Protein AF-A0A2D5XTD8-F1 (afdb_monomer_lite)

Sequence (69 aa):
AEPRASGVGVVASAAGGASPYPMLPWMGTLHGALGAEIADFLQGNESAEQTLADVEAAYTAAAKEKGFL

pLDDT: mean 95.5, std 3.69, range [75.0, 98.56]

Radius of gyration: 16.89 Å; chains: 1; bounding box: 38×36×34 Å

Secondary structure (DSSP, 8-state):
-PPPGGGHHHHHHHHTTPPPPP--TTHHHHHHHHHHHHHHHHHTSS-HHHHHHHHHHHHHHHHHHTT--

Structure (mmCIF, N/CA/C/O backbone):
data_AF-A0A2D5XTD8-F1
#
_entry.id   AF-A0A2D5XTD8-F1
#
loop_
_atom_site.group_PDB
_atom_site.id
_atom_site.type_symbol
_atom_site.label_atom_id
_atom_site.label_alt_id
_atom_site.label_comp_id
_atom_site.label_asym_id
_atom_site.label_entity_id
_atom_site.label_seq_id
_atom_site.pdbx_PDB_ins_code
_atom_site.Cartn_x
_atom_site.Cartn_y
_atom_site.Cartn_z
_atom_site.occupancy
_atom_site.B_iso_or_equiv
_atom_site.auth_seq_id
_atom_site.auth_comp_id
_atom_site.auth_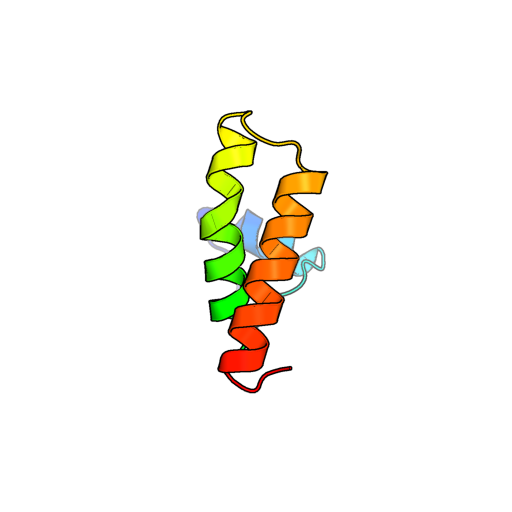asym_id
_atom_site.auth_atom_id
_atom_site.pdbx_PDB_model_num
ATOM 1 N N . ALA A 1 1 ? 25.551 5.816 -20.786 1.00 75.00 1 ALA A N 1
ATOM 2 C CA . ALA A 1 1 ? 24.590 6.676 -21.503 1.00 75.00 1 ALA A CA 1
ATOM 3 C C . ALA A 1 1 ? 24.201 7.811 -20.570 1.00 75.00 1 ALA A C 1
ATOM 5 O O . ALA A 1 1 ? 23.947 7.523 -19.406 1.00 75.00 1 ALA A O 1
ATOM 6 N N . GLU A 1 2 ? 24.205 9.061 -21.029 1.00 85.12 2 GLU A N 1
ATOM 7 C CA . GLU A 1 2 ? 23.715 10.180 -20.213 1.00 85.12 2 GLU A CA 1
ATOM 8 C C . GLU A 1 2 ? 22.176 10.198 -20.173 1.00 85.12 2 GLU A C 1
ATOM 10 O O . GLU A 1 2 ? 21.538 9.901 -21.192 1.00 85.12 2 GLU A O 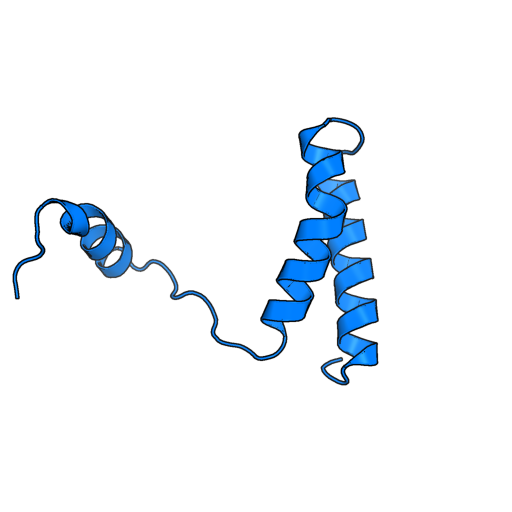1
ATOM 15 N N . PRO A 1 3 ? 21.554 10.527 -19.025 1.00 86.12 3 PRO A N 1
ATOM 16 C CA . PRO A 1 3 ? 20.108 10.691 -18.941 1.00 86.12 3 PRO A CA 1
ATOM 17 C C . PRO A 1 3 ? 19.648 11.899 -19.762 1.00 86.12 3 PRO A C 1
ATOM 19 O O . PRO A 1 3 ? 20.295 12.943 -19.777 1.00 86.12 3 PRO A O 1
ATOM 22 N N . ARG A 1 4 ? 18.466 11.801 -20.382 1.00 93.25 4 ARG A N 1
ATOM 23 C CA . ARG A 1 4 ? 17.762 12.997 -20.877 1.00 93.25 4 ARG A CA 1
ATOM 24 C C . ARG A 1 4 ? 17.361 13.874 -19.690 1.00 93.25 4 ARG A C 1
ATOM 26 O O . ARG A 1 4 ? 17.121 13.342 -18.609 1.00 93.25 4 ARG A O 1
ATOM 33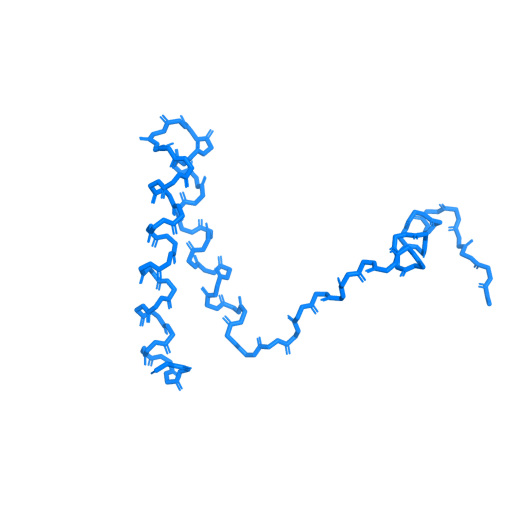 N N . ALA A 1 5 ? 17.196 15.181 -19.902 1.00 92.38 5 ALA A N 1
ATOM 34 C CA . ALA A 1 5 ? 16.841 16.135 -18.842 1.00 92.38 5 ALA A CA 1
ATOM 35 C C . ALA A 1 5 ? 15.633 15.691 -17.987 1.00 92.38 5 ALA A C 1
ATOM 37 O O . ALA A 1 5 ? 15.683 15.774 -16.764 1.00 92.38 5 ALA A O 1
ATOM 38 N N . SER A 1 6 ? 14.588 15.125 -18.605 1.00 93.38 6 SER A N 1
ATOM 39 C CA . SER A 1 6 ? 13.405 14.605 -17.899 1.00 93.38 6 SER A CA 1
ATOM 40 C C . SER A 1 6 ? 13.670 13.367 -17.026 1.00 93.38 6 SER A C 1
ATOM 42 O O . SER A 1 6 ? 12.865 13.050 -16.158 1.00 93.38 6 SER A O 1
ATOM 44 N N . GLY A 1 7 ? 14.776 12.654 -17.251 1.00 93.81 7 GLY A N 1
ATOM 45 C CA . GLY A 1 7 ? 15.134 11.412 -16.563 1.00 93.81 7 GLY A CA 1
ATOM 46 C C . GLY A 1 7 ? 16.232 11.559 -15.509 1.00 93.81 7 GLY A C 1
ATOM 47 O O . GLY A 1 7 ? 16.547 10.576 -14.843 1.00 93.81 7 GLY A O 1
ATOM 48 N N . VAL A 1 8 ? 16.816 12.751 -15.335 1.00 95.69 8 VAL A N 1
ATOM 49 C CA . VAL A 1 8 ? 17.925 12.966 -14.385 1.00 95.69 8 VAL A CA 1
ATOM 50 C C . VAL A 1 8 ? 17.511 12.608 -12.956 1.00 95.69 8 VAL A C 1
ATOM 52 O O . VAL A 1 8 ? 18.248 11.905 -12.272 1.00 95.69 8 VAL A O 1
ATOM 55 N N . GLY A 1 9 ? 16.307 13.010 -12.531 1.00 93.81 9 GLY A N 1
ATOM 56 C CA . GLY A 1 9 ? 15.784 12.685 -11.200 1.00 93.81 9 GLY A CA 1
ATOM 57 C C . GLY A 1 9 ? 15.603 11.181 -10.980 1.00 93.81 9 GLY A C 1
ATOM 58 O O . GLY A 1 9 ? 16.036 10.657 -9.962 1.00 93.81 9 GLY A O 1
ATOM 59 N N . VAL A 1 10 ? 15.053 10.467 -11.969 1.00 92.50 10 VAL A N 1
ATOM 60 C CA . VAL A 1 10 ? 14.854 9.007 -11.901 1.00 92.50 10 VAL A CA 1
ATOM 61 C C . VAL A 1 10 ? 16.189 8.277 -11.752 1.00 92.50 10 VAL A C 1
ATOM 63 O O . VAL A 1 10 ? 16.327 7.395 -10.905 1.00 92.50 10 VAL A O 1
ATOM 66 N N . VAL A 1 11 ? 17.192 8.665 -12.547 1.00 94.06 11 VAL A N 1
ATOM 67 C CA . VAL A 1 11 ? 18.530 8.059 -12.483 1.00 94.06 11 VAL A CA 1
ATOM 68 C C . VAL A 1 11 ? 19.218 8.388 -11.160 1.00 94.06 11 VAL A C 1
ATOM 70 O O . VAL A 1 11 ? 19.833 7.503 -10.573 1.00 94.06 11 VAL A O 1
ATOM 73 N N . ALA A 1 12 ? 19.073 9.616 -10.655 1.00 95.31 12 ALA A N 1
ATOM 74 C CA . ALA A 1 12 ? 19.605 10.001 -9.352 1.00 95.31 12 ALA A CA 1
ATOM 75 C C . ALA A 1 12 ? 18.966 9.197 -8.205 1.00 95.31 12 ALA A C 1
ATOM 77 O O . ALA A 1 12 ? 19.691 8.707 -7.345 1.00 95.31 12 ALA A O 1
ATOM 78 N N . SER A 1 13 ? 17.643 8.991 -8.211 1.00 94.94 13 SER A N 1
ATOM 79 C CA . SER A 1 13 ? 16.957 8.158 -7.211 1.00 94.94 13 SER A CA 1
ATOM 80 C C . SER A 1 13 ? 17.433 6.705 -7.242 1.00 94.94 13 SER A C 1
ATOM 82 O O . SER A 1 13 ? 17.706 6.127 -6.192 1.00 94.94 13 SER A O 1
ATOM 84 N N . ALA A 1 14 ? 17.586 6.127 -8.437 1.00 93.31 14 ALA A N 1
ATOM 85 C CA . ALA A 1 14 ? 18.108 4.771 -8.591 1.00 93.31 14 ALA A CA 1
ATOM 86 C C . ALA A 1 14 ? 19.566 4.662 -8.106 1.00 93.31 14 ALA A C 1
ATOM 88 O O . ALA A 1 14 ? 19.902 3.750 -7.355 1.00 93.31 14 ALA A O 1
ATOM 89 N N . ALA A 1 15 ? 20.420 5.622 -8.476 1.00 93.75 15 ALA A N 1
ATOM 90 C CA . ALA A 1 15 ? 21.812 5.681 -8.028 1.00 93.75 15 ALA A CA 1
ATOM 91 C C . ALA A 1 15 ? 21.939 5.920 -6.512 1.00 93.75 15 ALA A C 1
ATOM 93 O O . ALA A 1 15 ? 22.887 5.444 -5.894 1.00 93.75 15 ALA A O 1
ATOM 94 N N . GLY A 1 16 ? 20.971 6.617 -5.912 1.00 96.50 16 GLY A N 1
ATOM 95 C CA . GLY A 1 16 ? 20.859 6.834 -4.469 1.00 96.50 16 GLY A CA 1
ATOM 96 C C . GLY A 1 16 ? 20.417 5.603 -3.671 1.00 96.50 16 GLY A C 1
ATOM 97 O O . GLY A 1 16 ? 20.270 5.704 -2.456 1.00 96.50 16 GLY A O 1
ATOM 98 N N . GLY A 1 17 ? 20.206 4.453 -4.321 1.00 95.44 17 GLY A N 1
ATOM 99 C CA . GLY A 1 17 ? 19.876 3.196 -3.648 1.00 95.44 17 GLY A CA 1
ATOM 100 C C . GLY A 1 17 ? 18.386 2.992 -3.378 1.00 95.44 17 GLY A C 1
ATOM 101 O O . GLY A 1 17 ? 18.034 2.192 -2.511 1.00 95.44 17 GLY A O 1
ATOM 102 N N . ALA A 1 18 ? 17.500 3.689 -4.101 1.00 95.44 18 ALA A N 1
ATOM 103 C CA . ALA A 1 18 ? 16.072 3.395 -4.043 1.00 95.44 18 ALA A CA 1
ATOM 104 C C . ALA A 1 18 ? 15.819 1.914 -4.372 1.00 95.44 18 ALA A C 1
ATOM 106 O O . ALA A 1 18 ? 16.326 1.386 -5.364 1.00 95.44 18 ALA A O 1
ATOM 107 N N . SER A 1 19 ? 15.023 1.242 -3.538 1.00 93.56 19 SER A N 1
ATOM 108 C CA . SER A 1 19 ? 14.658 -0.152 -3.792 1.00 93.56 19 SER A CA 1
ATOM 109 C C . SER A 1 19 ? 13.783 -0.249 -5.045 1.00 93.56 19 SER A C 1
ATOM 111 O O . SER A 1 19 ? 12.863 0.561 -5.203 1.00 93.56 19 SER A O 1
ATOM 113 N N . PRO A 1 20 ? 14.036 -1.219 -5.942 1.00 91.38 20 PRO A N 1
ATOM 114 C CA . PRO A 1 20 ? 13.172 -1.437 -7.089 1.00 91.38 20 PRO A CA 1
ATOM 115 C C . PRO A 1 20 ? 11.783 -1.862 -6.615 1.00 91.38 20 PRO A C 1
ATOM 117 O O . PRO A 1 20 ? 11.640 -2.563 -5.611 1.00 91.38 20 PRO A O 1
ATOM 120 N N . TYR A 1 21 ? 10.759 -1.464 -7.365 1.00 90.06 21 TYR A N 1
ATOM 121 C CA . TYR A 1 21 ? 9.405 -1.918 -7.092 1.00 90.06 21 TYR A CA 1
ATOM 122 C C . TYR A 1 21 ? 9.337 -3.455 -7.211 1.00 90.06 21 TYR A C 1
ATOM 124 O O . TYR A 1 21 ? 9.805 -4.005 -8.215 1.00 90.06 21 TYR A O 1
ATOM 132 N N . PRO A 1 22 ? 8.794 -4.170 -6.211 1.00 91.38 22 PRO A N 1
ATOM 133 C CA . PRO A 1 22 ? 8.779 -5.625 -6.222 1.00 91.38 22 PRO A CA 1
ATOM 134 C C . PRO A 1 22 ? 7.846 -6.158 -7.314 1.00 91.38 22 PRO A C 1
ATOM 136 O O . PRO A 1 22 ? 6.664 -5.834 -7.370 1.00 91.38 22 PRO A O 1
ATOM 139 N N . MET A 1 23 ? 8.366 -7.040 -8.163 1.00 93.50 23 MET A N 1
ATOM 140 C CA . MET A 1 23 ? 7.596 -7.719 -9.211 1.00 93.50 23 MET A CA 1
ATOM 141 C C . MET A 1 23 ? 7.150 -9.105 -8.731 1.00 93.50 23 MET A C 1
ATOM 143 O O . MET A 1 23 ? 7.559 -10.126 -9.279 1.00 93.50 23 MET A O 1
ATOM 147 N N . LEU A 1 24 ? 6.356 -9.138 -7.657 1.00 94.31 24 LEU A N 1
ATOM 148 C CA . LEU A 1 24 ? 5.919 -10.374 -6.997 1.00 94.31 24 LEU A CA 1
ATOM 149 C C . LEU A 1 24 ? 4.438 -10.676 -7.302 1.00 94.31 24 LEU A C 1
ATOM 151 O O . LEU A 1 24 ? 3.642 -9.737 -7.385 1.00 94.31 24 LEU A O 1
ATOM 155 N N . PRO A 1 25 ? 4.030 -11.958 -7.417 1.00 93.75 25 PRO A N 1
ATOM 156 C CA . PRO A 1 25 ? 2.654 -12.328 -7.773 1.00 93.75 25 PRO A CA 1
ATOM 157 C C . PRO A 1 25 ? 1.566 -11.763 -6.843 1.00 93.75 25 PRO A C 1
ATOM 159 O O . PRO A 1 25 ? 0.464 -11.459 -7.296 1.00 93.75 25 PRO A O 1
ATOM 162 N N . TRP A 1 26 ? 1.872 -11.580 -5.556 1.00 93.88 26 TRP A N 1
ATOM 163 C CA . TRP A 1 26 ? 0.936 -11.075 -4.544 1.00 93.88 26 TRP A CA 1
ATOM 164 C C . TRP A 1 26 ? 0.797 -9.545 -4.511 1.00 93.88 26 TRP A C 1
ATOM 166 O O . TRP A 1 26 ? -0.101 -9.033 -3.843 1.00 93.88 26 TRP A O 1
ATOM 176 N N . MET A 1 27 ? 1.612 -8.791 -5.259 1.00 95.88 27 MET A N 1
ATOM 177 C CA . MET A 1 27 ? 1.527 -7.320 -5.261 1.00 95.88 27 MET A CA 1
ATOM 178 C C . MET A 1 27 ? 0.202 -6.798 -5.822 1.00 95.88 27 MET A C 1
ATOM 180 O O . MET A 1 27 ? -0.274 -5.754 -5.391 1.00 95.88 27 MET A O 1
ATOM 184 N N . GLY A 1 28 ? -0.436 -7.532 -6.741 1.00 94.31 28 GLY A N 1
ATOM 185 C CA . GLY A 1 28 ? -1.783 -7.191 -7.210 1.00 94.31 28 GLY A CA 1
ATOM 186 C C . GLY A 1 28 ? -2.821 -7.234 -6.084 1.00 94.31 28 GLY A C 1
ATOM 187 O O . GLY A 1 28 ? -3.670 -6.352 -5.998 1.00 94.31 28 GLY A O 1
ATOM 188 N N . THR A 1 29 ? -2.712 -8.218 -5.187 1.00 96.38 29 THR A N 1
ATOM 189 C CA . THR A 1 29 ? -3.568 -8.327 -3.998 1.00 96.38 29 THR A CA 1
ATOM 190 C C . THR A 1 29 ? -3.314 -7.177 -3.029 1.00 96.38 29 THR A C 1
ATOM 192 O O . THR A 1 29 ? -4.267 -6.578 -2.540 1.00 96.38 29 THR A O 1
ATOM 195 N N . LEU A 1 30 ? -2.044 -6.823 -2.801 1.00 96.94 30 LEU A N 1
ATOM 196 C CA . LEU A 1 30 ? -1.683 -5.693 -1.942 1.00 96.94 30 LEU A CA 1
ATOM 197 C C . LEU A 1 30 ? -2.248 -4.367 -2.467 1.00 96.94 30 LEU A C 1
ATOM 199 O O . LEU A 1 30 ? -2.817 -3.602 -1.696 1.00 96.94 30 LEU A O 1
ATOM 203 N N . HIS A 1 31 ? -2.136 -4.106 -3.772 1.00 97.00 31 HIS A N 1
ATOM 204 C CA . HIS A 1 31 ? -2.724 -2.908 -4.375 1.00 97.00 31 HIS A CA 1
ATOM 205 C C . HIS A 1 31 ? -4.243 -2.861 -4.243 1.00 97.00 31 HIS A C 1
ATOM 207 O O . HIS A 1 31 ? -4.790 -1.789 -4.007 1.00 97.00 31 HIS A O 1
ATOM 213 N N . GLY A 1 32 ? -4.914 -4.005 -4.407 1.00 97.00 32 GLY A N 1
ATOM 214 C CA . GLY A 1 32 ? -6.360 -4.101 -4.231 1.00 97.00 32 GLY A CA 1
ATOM 215 C C . GLY A 1 32 ? -6.783 -3.747 -2.806 1.00 97.00 32 GLY A C 1
ATOM 216 O O . GLY A 1 32 ? -7.646 -2.896 -2.636 1.00 97.00 32 GLY A O 1
ATOM 217 N N . ALA A 1 33 ? -6.126 -4.342 -1.805 1.00 97.94 33 ALA A N 1
ATOM 218 C CA . ALA A 1 33 ? -6.392 -4.063 -0.394 1.00 97.94 33 ALA A CA 1
ATOM 219 C C . ALA A 1 33 ? -6.129 -2.591 -0.043 1.00 97.94 33 ALA A C 1
ATOM 221 O O . ALA A 1 33 ? -6.999 -1.919 0.492 1.00 97.94 33 ALA A O 1
ATOM 222 N N . LEU A 1 34 ? -4.968 -2.049 -0.427 1.00 97.88 34 LEU A N 1
ATOM 223 C CA . LEU A 1 34 ? -4.651 -0.643 -0.171 1.00 97.88 34 LEU A CA 1
ATOM 224 C C . LEU A 1 34 ? -5.643 0.309 -0.852 1.00 97.88 34 LEU A C 1
ATOM 226 O O . LEU A 1 34 ? -6.064 1.292 -0.253 1.00 97.88 34 LEU A O 1
ATOM 230 N N . GLY A 1 35 ? -6.006 0.031 -2.105 1.00 96.69 35 GLY A N 1
ATOM 231 C CA . GLY A 1 35 ? -6.935 0.862 -2.866 1.00 96.69 35 GLY A CA 1
ATOM 232 C C . GLY A 1 35 ? -8.362 0.858 -2.317 1.00 96.69 35 GLY A C 1
ATOM 233 O O . GLY A 1 35 ? -9.068 1.841 -2.528 1.00 96.69 35 GLY A O 1
ATOM 234 N N . ALA A 1 36 ? -8.773 -0.210 -1.629 1.00 95.69 36 ALA A N 1
ATOM 235 C CA . ALA A 1 36 ? -10.082 -0.298 -0.989 1.00 95.69 36 ALA A CA 1
ATOM 236 C C . ALA A 1 36 ? -10.184 0.630 0.230 1.00 95.69 36 ALA A C 1
ATOM 238 O O . ALA A 1 36 ? -11.161 1.364 0.338 1.00 95.69 36 ALA A O 1
ATOM 239 N N . GLU A 1 37 ? -9.150 0.662 1.076 1.00 97.19 37 GLU A N 1
ATOM 240 C CA . GLU A 1 37 ? -9.232 1.324 2.388 1.00 97.19 37 GLU A CA 1
ATOM 241 C C . GLU A 1 37 ? -8.642 2.751 2.401 1.00 97.19 37 GLU A C 1
ATOM 243 O O . GLU A 1 37 ? -9.064 3.608 3.173 1.00 97.19 37 GLU A O 1
ATOM 248 N N . ILE A 1 38 ? -7.673 3.077 1.528 1.00 97.38 38 ILE A N 1
ATOM 249 C CA . ILE A 1 38 ? -6.954 4.371 1.594 1.00 97.38 38 ILE A CA 1
ATOM 250 C C . ILE A 1 38 ? -7.872 5.593 1.436 1.00 97.38 38 ILE A C 1
ATOM 252 O O . ILE A 1 38 ? -7.548 6.687 1.904 1.00 97.38 38 ILE A O 1
ATOM 256 N N . ALA A 1 39 ? -9.013 5.429 0.763 1.00 97.06 39 ALA A N 1
ATOM 257 C CA . ALA A 1 39 ? -9.968 6.506 0.556 1.00 97.06 39 ALA A CA 1
ATOM 258 C C . ALA A 1 39 ? -10.560 7.015 1.878 1.00 97.06 39 ALA A C 1
ATOM 260 O O . ALA A 1 39 ? -10.810 8.218 1.988 1.00 97.06 39 ALA A O 1
ATOM 261 N N . ASP A 1 40 ? -10.757 6.145 2.869 1.00 95.56 40 ASP A N 1
ATOM 262 C CA . ASP A 1 40 ? -11.344 6.521 4.155 1.00 95.56 40 ASP A CA 1
ATOM 263 C C . ASP A 1 40 ? -10.376 7.333 5.013 1.00 95.56 40 ASP A C 1
ATOM 265 O O . ASP A 1 40 ? -10.761 8.373 5.559 1.00 95.56 40 ASP A O 1
ATOM 269 N N . PHE A 1 41 ? -9.090 6.976 5.013 1.00 98.06 41 PHE A N 1
ATOM 270 C CA . PHE A 1 41 ? -8.051 7.816 5.611 1.00 98.06 41 PHE A CA 1
ATOM 271 C C . PHE A 1 41 ? -7.970 9.195 4.941 1.00 98.06 41 PHE A C 1
ATOM 273 O O . PHE A 1 41 ? -7.962 10.226 5.615 1.00 98.06 41 PHE A O 1
ATOM 280 N N . LEU A 1 42 ? -7.937 9.242 3.603 1.00 97.94 42 LEU A N 1
ATOM 281 C CA . LEU A 1 42 ? -7.793 10.501 2.860 1.00 97.94 42 LEU A CA 1
ATOM 282 C C . LEU A 1 42 ? -8.986 11.449 3.040 1.00 97.94 42 LEU A C 1
ATOM 284 O O . LEU A 1 42 ? -8.829 12.663 2.905 1.00 97.94 42 LEU A O 1
ATOM 288 N N . GLN A 1 43 ? -10.165 10.908 3.344 1.00 97.88 43 GLN A N 1
ATOM 289 C CA . GLN A 1 43 ? -11.371 11.680 3.648 1.00 97.88 43 GLN A CA 1
ATOM 290 C C . GLN A 1 43 ? -11.488 12.050 5.135 1.00 97.88 43 GLN A C 1
ATOM 292 O O . GLN A 1 43 ? -12.350 12.852 5.491 1.00 97.88 43 GLN A O 1
ATOM 297 N N . GLY A 1 44 ? -10.610 11.521 5.992 1.00 97.56 44 GLY A N 1
ATOM 298 C CA . GLY A 1 44 ? -10.632 11.747 7.436 1.00 97.56 44 GLY A CA 1
ATOM 299 C C . GLY A 1 44 ? -11.689 10.927 8.181 1.00 97.56 44 GLY A C 1
ATOM 300 O O . GLY A 1 44 ? -12.028 11.277 9.311 1.00 97.56 44 GLY A O 1
ATOM 301 N N . ASN A 1 45 ? -12.213 9.864 7.564 1.00 97.88 45 ASN A N 1
ATOM 302 C CA . ASN A 1 45 ? -13.167 8.945 8.191 1.00 97.88 45 ASN A CA 1
ATOM 303 C C . ASN A 1 45 ? -12.472 7.994 9.175 1.00 97.88 45 ASN A C 1
ATOM 305 O O . ASN A 1 45 ? -13.084 7.556 10.147 1.00 97.88 45 ASN A O 1
ATOM 309 N N . GLU A 1 46 ? -11.190 7.712 8.939 1.00 97.62 46 GLU A N 1
ATOM 310 C CA . GLU A 1 46 ? -10.378 6.790 9.730 1.00 97.62 46 GLU A CA 1
ATOM 311 C C . GLU A 1 46 ? -8.994 7.361 10.051 1.00 97.62 46 GLU A C 1
ATOM 313 O O . GLU A 1 46 ? -8.484 8.246 9.357 1.00 97.62 46 GLU A O 1
ATOM 318 N N . SER A 1 47 ? -8.368 6.844 11.116 1.00 98.25 47 SER A N 1
ATOM 319 C CA . SER A 1 47 ? -6.952 7.109 11.383 1.00 98.25 47 SER A CA 1
ATOM 320 C C . SER A 1 47 ? -6.061 6.261 10.475 1.00 98.25 47 SER A C 1
ATOM 322 O O . SER A 1 47 ? -6.474 5.215 9.977 1.00 98.25 47 SER A O 1
ATOM 324 N N . ALA A 1 48 ? -4.804 6.679 10.305 1.00 97.88 48 ALA A N 1
ATOM 325 C CA . ALA A 1 48 ? -3.834 5.914 9.526 1.00 97.88 48 ALA A CA 1
ATOM 326 C C . ALA A 1 48 ? -3.647 4.491 10.080 1.00 97.88 48 ALA A C 1
ATOM 328 O O . ALA A 1 48 ? -3.519 3.543 9.314 1.00 97.88 48 ALA A O 1
ATOM 329 N N . GLU A 1 49 ? -3.641 4.333 11.405 1.00 98.31 49 GLU A N 1
ATOM 330 C CA . GLU A 1 49 ? -3.493 3.038 12.071 1.00 98.31 49 GLU A CA 1
ATOM 331 C C . GLU A 1 49 ? -4.684 2.117 11.805 1.00 98.31 49 GLU A C 1
ATOM 333 O O . GLU A 1 49 ? -4.478 0.928 11.571 1.00 98.31 49 GLU A O 1
ATOM 338 N N . GLN A 1 50 ? -5.905 2.660 11.823 1.00 98.38 50 GLN A N 1
ATOM 339 C CA . GLN A 1 50 ? -7.112 1.891 11.536 1.00 98.38 50 GLN A CA 1
ATOM 340 C C . GLN A 1 50 ? -7.126 1.436 10.076 1.00 98.38 50 GLN A C 1
ATOM 342 O O . GLN A 1 50 ? -7.140 0.236 9.820 1.00 98.38 50 GLN A O 1
ATOM 347 N N . THR A 1 51 ? -6.942 2.366 9.13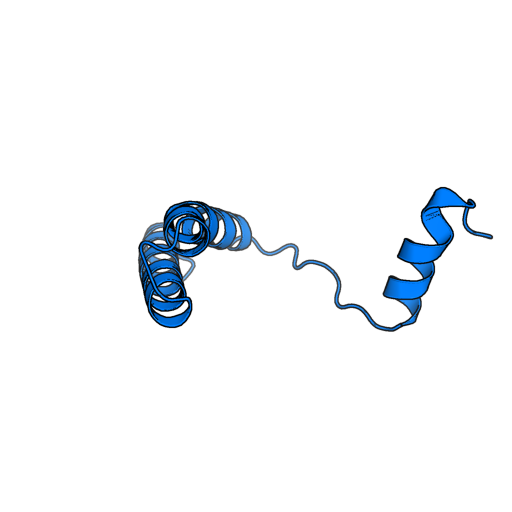8 1.00 98.38 51 THR A N 1
ATOM 348 C CA . THR A 1 51 ? -6.876 2.038 7.712 1.00 98.38 51 THR A CA 1
ATOM 349 C C . THR A 1 51 ? -5.767 1.024 7.408 1.00 98.38 51 THR A C 1
ATOM 351 O O . THR A 1 51 ? -5.966 0.113 6.614 1.00 98.38 51 THR A O 1
ATOM 354 N N . LEU A 1 52 ? -4.592 1.112 8.048 1.00 98.31 52 LEU A N 1
ATOM 355 C CA . LEU A 1 52 ? -3.531 0.108 7.867 1.00 98.31 52 LEU A CA 1
ATOM 356 C C . LEU A 1 52 ? -3.932 -1.283 8.379 1.00 98.31 52 LEU A C 1
ATOM 358 O O . LEU A 1 52 ? -3.573 -2.277 7.745 1.00 98.31 52 LEU A O 1
ATOM 362 N 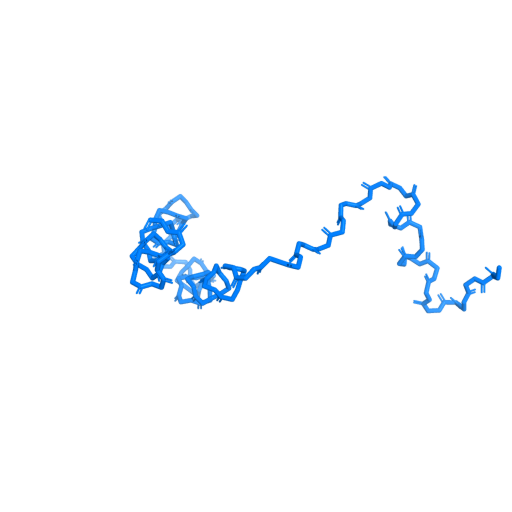N . ALA A 1 53 ? -4.666 -1.363 9.492 1.00 98.56 53 ALA A N 1
ATOM 363 C CA . ALA A 1 53 ? -5.177 -2.630 10.007 1.00 98.56 53 ALA A CA 1
ATOM 364 C C . ALA A 1 53 ? -6.201 -3.256 9.046 1.00 98.56 53 ALA A C 1
ATOM 366 O O . ALA A 1 53 ? -6.143 -4.462 8.787 1.00 98.56 53 ALA A O 1
ATOM 367 N N . ASP A 1 54 ? -7.076 -2.441 8.457 1.00 98.19 54 ASP A N 1
ATOM 368 C CA . ASP A 1 54 ? -8.063 -2.901 7.479 1.00 98.19 54 ASP A CA 1
ATOM 369 C C . ASP A 1 54 ? -7.395 -3.356 6.171 1.00 98.19 54 ASP A C 1
ATOM 371 O O . ASP A 1 54 ? -7.710 -4.433 5.654 1.00 98.19 54 ASP A O 1
ATOM 375 N N . VAL A 1 55 ? -6.363 -2.640 5.701 1.00 98.50 55 VAL A N 1
ATOM 376 C CA . VAL A 1 55 ? -5.532 -3.076 4.563 1.00 98.50 55 VAL A CA 1
ATOM 377 C C . VAL A 1 55 ? -4.887 -4.434 4.839 1.00 98.50 55 VAL A C 1
ATOM 379 O O . VAL A 1 55 ? -4.884 -5.304 3.963 1.00 98.50 55 VAL A O 1
ATOM 382 N N . GLU A 1 56 ? -4.330 -4.646 6.035 1.00 98.12 56 GLU A N 1
ATOM 383 C CA . GLU A 1 56 ? -3.714 -5.923 6.408 1.00 98.12 56 GLU A CA 1
ATOM 384 C C . GLU A 1 56 ? -4.744 -7.059 6.442 1.00 98.12 56 GLU A C 1
ATOM 386 O O . GLU A 1 56 ? -4.480 -8.151 5.919 1.00 98.12 56 GLU A O 1
ATOM 391 N N . ALA A 1 57 ? -5.930 -6.808 7.002 1.00 98.44 57 ALA A N 1
ATOM 392 C CA . ALA A 1 57 ? -7.019 -7.776 7.049 1.00 98.44 57 ALA A CA 1
ATOM 393 C C . ALA A 1 57 ? -7.500 -8.157 5.638 1.00 98.44 57 ALA A C 1
ATOM 395 O O . ALA A 1 57 ? -7.566 -9.349 5.310 1.00 98.44 57 ALA A O 1
ATOM 396 N N . ALA A 1 58 ? -7.754 -7.164 4.780 1.00 98.06 58 ALA A N 1
ATOM 397 C CA . ALA A 1 58 ? -8.178 -7.355 3.396 1.00 98.06 58 ALA A CA 1
ATOM 398 C C . ALA A 1 58 ? -7.115 -8.093 2.565 1.00 98.06 58 ALA A C 1
ATOM 400 O O . ALA A 1 58 ? -7.427 -9.057 1.857 1.00 98.06 58 ALA A O 1
ATOM 401 N N . TYR A 1 59 ? -5.842 -7.701 2.693 1.00 98.19 59 TYR A N 1
ATOM 402 C CA . TYR A 1 59 ? -4.731 -8.385 2.033 1.00 98.19 59 TYR A CA 1
ATOM 403 C C . TYR A 1 59 ? -4.625 -9.841 2.487 1.00 98.19 59 TYR A C 1
ATOM 405 O O . TYR A 1 59 ? -4.525 -10.734 1.649 1.00 98.19 59 TYR A O 1
ATOM 413 N N . THR A 1 60 ? -4.672 -10.095 3.797 1.00 98.25 60 THR A N 1
ATOM 414 C CA . THR A 1 60 ? -4.536 -11.443 4.362 1.00 98.25 60 THR A CA 1
ATOM 415 C C . THR A 1 60 ? -5.655 -12.362 3.889 1.00 98.25 60 THR A C 1
ATOM 417 O O . THR A 1 60 ? -5.390 -13.509 3.525 1.00 98.25 60 THR A O 1
ATOM 420 N N . ALA A 1 61 ? -6.897 -11.872 3.863 1.00 98.06 61 ALA A N 1
ATOM 421 C CA . ALA A 1 61 ? -8.036 -12.623 3.348 1.00 98.06 61 ALA A CA 1
ATOM 422 C C . ALA A 1 61 ? -7.835 -12.988 1.868 1.00 98.06 61 ALA A C 1
ATOM 424 O O . ALA A 1 61 ? -7.824 -14.167 1.511 1.00 98.06 61 ALA A O 1
ATOM 425 N N . ALA A 1 62 ? -7.563 -11.995 1.021 1.00 97.50 62 ALA A N 1
ATOM 426 C CA . ALA A 1 62 ? -7.410 -12.207 -0.415 1.00 97.50 62 ALA A CA 1
ATOM 427 C C . ALA A 1 62 ? -6.153 -13.023 -0.779 1.00 97.50 62 ALA A C 1
ATOM 429 O O . ALA A 1 62 ? -6.146 -13.771 -1.760 1.00 97.50 62 ALA A O 1
ATOM 430 N N . ALA A 1 63 ? -5.076 -12.908 -0.002 1.00 97.56 63 ALA A N 1
ATOM 431 C CA . ALA A 1 63 ? -3.865 -13.696 -0.192 1.00 97.56 63 ALA A CA 1
ATOM 432 C C . ALA A 1 63 ? -4.094 -15.175 0.154 1.00 97.56 63 ALA A C 1
ATOM 434 O O . ALA A 1 63 ? -3.647 -16.033 -0.608 1.00 97.56 63 ALA A O 1
ATOM 435 N N . LYS A 1 64 ? -4.852 -15.478 1.219 1.00 97.88 64 LYS A N 1
ATOM 436 C CA . LYS A 1 64 ? -5.282 -16.850 1.545 1.00 97.88 64 LYS A CA 1
ATOM 437 C C . LYS A 1 64 ? -6.180 -17.438 0.459 1.00 97.88 64 LYS A C 1
ATOM 439 O O . LYS A 1 64 ? -5.938 -18.551 0.004 1.00 97.88 64 LYS A O 1
ATOM 444 N N . GLU A 1 65 ? -7.169 -16.683 -0.024 1.00 97.19 65 GLU A N 1
ATOM 445 C CA . GLU A 1 65 ? -8.057 -17.125 -1.116 1.00 97.19 65 GLU A CA 1
ATOM 446 C C . GLU A 1 65 ? -7.293 -17.479 -2.400 1.00 97.19 65 GLU A C 1
ATOM 448 O O . GLU A 1 65 ? -7.674 -18.389 -3.135 1.00 97.19 65 GLU A O 1
ATOM 453 N N . LYS A 1 66 ? -6.194 -16.768 -2.666 1.00 96.25 66 LYS A N 1
ATOM 454 C CA . LYS A 1 66 ? -5.326 -16.983 -3.832 1.00 96.25 66 LYS A CA 1
ATOM 455 C C . LYS A 1 66 ? -4.191 -17.985 -3.583 1.00 96.25 66 LYS A C 1
ATOM 457 O O . LYS A 1 66 ? -3.421 -18.241 -4.506 1.00 96.25 66 LYS A O 1
ATOM 462 N N . GLY A 1 67 ? -4.083 -18.550 -2.379 1.00 97.19 67 GLY A N 1
ATOM 463 C CA . GLY A 1 67 ? -3.057 -19.533 -2.019 1.00 97.19 67 GLY A CA 1
ATOM 464 C C . GLY A 1 67 ? -1.642 -18.961 -1.882 1.00 97.19 67 GLY A C 1
ATOM 465 O O . GLY A 1 67 ? -0.668 -19.686 -2.077 1.00 97.19 67 GLY A O 1
ATOM 466 N N . PHE A 1 68 ? -1.513 -17.666 -1.588 1.00 95.69 68 PHE A N 1
ATOM 467 C CA . PHE A 1 68 ? -0.228 -17.026 -1.283 1.00 95.69 68 PHE A CA 1
ATOM 468 C C . PHE A 1 68 ? 0.121 -17.053 0.214 1.00 95.69 68 PHE A C 1
ATOM 470 O O . PHE A 1 68 ? 1.279 -16.811 0.556 1.00 95.69 68 PHE A O 1
ATOM 477 N N . LEU A 1 69 ? -0.865 -17.335 1.078 1.00 94.62 69 LEU A N 1
ATOM 478 C CA . LEU A 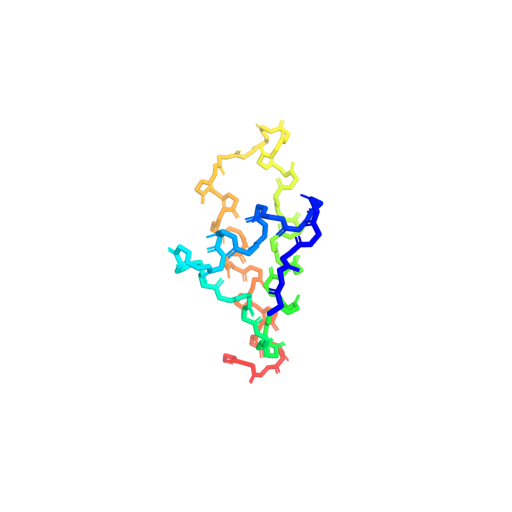1 69 ? -0.761 -17.477 2.536 1.00 94.62 69 LEU A CA 1
ATOM 479 C C . LEU A 1 69 ? -1.492 -18.731 3.025 1.00 94.62 69 LEU A C 1
ATOM 481 O O . LEU A 1 69 ? -2.441 -19.158 2.329 1.00 94.62 69 LEU A O 1
#

Foldseek 3Di:
DDDDPVCPVVVVCVVVPPDDDDPDPLVVLLCVLLVVQVVCVVVVVDPPVVSVVSSVVSSVVVCVVVVVD